Protein AF-A0A433PES4-F1 (afdb_monomer_lite)

Foldseek 3Di:
DLQVLLVVLLVVLVVVVVLLVVDDPVLNVLSVCSVVSPVPNPVSLCSVLSVQVSVCVVVVHHRADDDPPPVVVLVVCVVVVNNVVVCVRNVSSVVSRVD

Sequence (99 aa):
MLTYIRAAISKVYKEHRYLREHLQQDEVTEFDRIISKDPTFPALACALQDLSEYLARYHQQKCVVLIDEYDAPIGTAYHEGYYDKAMKFLRPMFSLLLK

Radius of gyration: 14.27 Å; chains: 1; bounding box: 32×23×42 Å

Secondary structure (DSSP, 8-state):
-HHHHHHHHHHHHHHTGGGGGGS-HHHHHHHHHHHHT-TT-TTTTTHHHHHHHHHHHHHTS-------S-HHHHHHHHHTT-HHHHHHHHHHHHHHHT-

InterPro domains:
  IPR018631 AAA-ATPase-like domain [PF09820] (30-98)

Organism: NCBI:txid994334

Structure (mmCIF, N/CA/C/O backbone):
data_AF-A0A433PES4-F1
#
_entry.id   AF-A0A433PES4-F1
#
loop_
_atom_site.group_PDB
_atom_site.id
_atom_site.type_symbol
_atom_site.label_atom_id
_atom_site.label_alt_id
_atom_site.label_comp_id
_atom_site.label_asym_id
_atom_site.label_entity_id
_atom_site.label_seq_id
_atom_site.pdbx_PDB_ins_code
_atom_site.Cartn_x
_atom_site.Cartn_y
_atom_site.Cartn_z
_atom_site.occupancy
_atom_site.B_iso_or_equiv
_atom_site.auth_seq_id
_atom_site.auth_comp_id
_atom_site.auth_asym_id
_atom_site.auth_atom_id
_atom_site.pdbx_PDB_model_num
ATOM 1 N N . MET A 1 1 ? 11.099 4.443 -9.983 1.00 66.44 1 MET A N 1
ATOM 2 C CA . MET A 1 1 ? 9.949 3.517 -9.861 1.00 66.44 1 MET A CA 1
ATOM 3 C C . MET A 1 1 ? 9.354 3.511 -8.448 1.00 66.44 1 MET A C 1
ATOM 5 O O . MET A 1 1 ? 8.302 4.109 -8.280 1.00 66.44 1 MET A O 1
ATOM 9 N N . LEU A 1 2 ? 10.010 2.946 -7.420 1.00 79.75 2 LEU A N 1
ATOM 10 C CA . LEU A 1 2 ? 9.411 2.826 -6.071 1.00 79.75 2 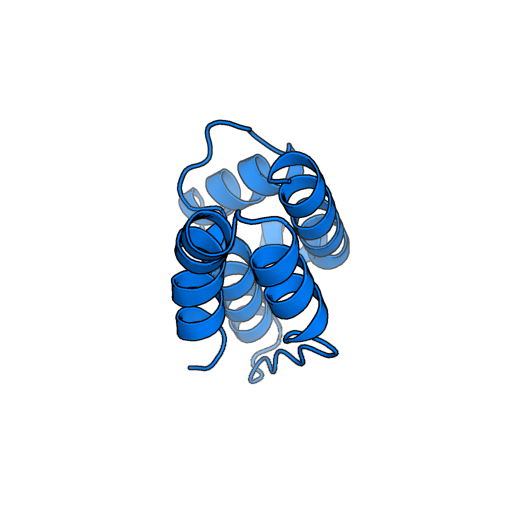LEU A CA 1
ATOM 11 C C . LEU A 1 2 ? 9.034 4.165 -5.408 1.00 79.75 2 LEU A C 1
ATOM 13 O O . LEU A 1 2 ? 8.048 4.220 -4.685 1.00 79.75 2 LEU A O 1
ATOM 17 N N . THR A 1 3 ? 9.755 5.255 -5.684 1.00 87.44 3 THR A N 1
ATOM 18 C CA . THR A 1 3 ? 9.436 6.590 -5.144 1.00 87.44 3 THR A CA 1
ATOM 19 C C . THR A 1 3 ? 8.049 7.086 -5.564 1.00 87.44 3 THR A C 1
ATOM 21 O O . THR A 1 3 ? 7.310 7.600 -4.728 1.00 87.44 3 THR A O 1
ATOM 24 N N . TYR A 1 4 ? 7.671 6.901 -6.835 1.00 89.19 4 TYR A N 1
ATOM 25 C CA . TYR A 1 4 ? 6.355 7.308 -7.342 1.00 89.19 4 TYR A CA 1
ATOM 26 C C . TYR A 1 4 ? 5.241 6.427 -6.773 1.00 89.19 4 TYR A C 1
ATOM 28 O O . TYR A 1 4 ? 4.210 6.949 -6.364 1.00 89.19 4 TYR A O 1
ATOM 36 N N . ILE A 1 5 ? 5.488 5.119 -6.645 1.00 89.62 5 ILE A N 1
ATOM 37 C CA . ILE A 1 5 ? 4.551 4.180 -6.009 1.00 89.62 5 ILE A CA 1
ATOM 38 C C . ILE A 1 5 ? 4.321 4.564 -4.541 1.00 89.62 5 ILE A C 1
ATOM 40 O O . ILE A 1 5 ? 3.178 4.692 -4.111 1.00 89.62 5 ILE A O 1
ATOM 44 N N . ARG A 1 6 ? 5.389 4.845 -3.780 1.00 94.25 6 ARG A N 1
ATOM 45 C CA . ARG A 1 6 ? 5.279 5.335 -2.394 1.00 94.25 6 ARG A CA 1
ATOM 46 C C . ARG A 1 6 ? 4.474 6.629 -2.314 1.00 94.25 6 ARG A C 1
ATOM 48 O O . ARG A 1 6 ? 3.651 6.776 -1.419 1.00 94.25 6 ARG A O 1
ATOM 55 N N . ALA A 1 7 ? 4.704 7.567 -3.233 1.00 95.94 7 ALA A N 1
ATOM 56 C CA . ALA A 1 7 ? 3.961 8.822 -3.267 1.00 95.94 7 ALA A CA 1
ATOM 57 C C . ALA A 1 7 ? 2.468 8.607 -3.561 1.00 95.94 7 ALA A C 1
ATOM 59 O O . ALA A 1 7 ? 1.639 9.216 -2.887 1.00 95.94 7 ALA A O 1
ATOM 60 N N . ALA A 1 8 ? 2.134 7.724 -4.506 1.00 94.38 8 ALA A N 1
ATOM 61 C CA . ALA A 1 8 ? 0.757 7.374 -4.838 1.00 94.38 8 ALA A CA 1
ATOM 62 C C . ALA A 1 8 ? 0.042 6.705 -3.653 1.00 94.38 8 ALA A C 1
ATOM 64 O O . ALA A 1 8 ? -1.001 7.189 -3.223 1.00 94.38 8 ALA A O 1
ATOM 65 N N . ILE A 1 9 ? 0.644 5.676 -3.048 1.00 95.31 9 ILE A N 1
ATOM 66 C CA . ILE A 1 9 ? 0.075 4.982 -1.880 1.00 95.31 9 ILE A CA 1
ATOM 67 C C . ILE A 1 9 ? -0.086 5.948 -0.696 1.00 95.31 9 ILE A C 1
ATOM 69 O O . ILE A 1 9 ? -1.144 6.000 -0.077 1.00 95.31 9 ILE A O 1
ATOM 73 N N . SER A 1 10 ? 0.926 6.779 -0.417 1.00 97.88 10 SER A N 1
ATOM 74 C CA . SER A 1 10 ? 0.861 7.808 0.634 1.00 97.88 10 SER A CA 1
ATOM 75 C C . SER A 1 10 ? -0.295 8.785 0.422 1.00 97.88 10 SER A C 1
ATOM 77 O O . SER A 1 10 ? -0.915 9.216 1.393 1.00 97.88 10 SER A O 1
ATOM 79 N N . LYS A 1 11 ? -0.598 9.147 -0.831 1.00 98.12 11 LYS A N 1
ATOM 80 C CA . LYS A 1 11 ? -1.728 10.021 -1.155 1.00 98.12 11 LYS A CA 1
ATOM 81 C C . LYS A 1 11 ? -3.058 9.355 -0.788 1.00 98.12 11 LYS A C 1
ATOM 83 O O . LYS A 1 11 ? -3.819 9.961 -0.044 1.00 98.12 11 LYS A O 1
ATOM 88 N N . VAL A 1 12 ? -3.276 8.109 -1.209 1.00 96.56 12 VAL A N 1
ATOM 89 C CA . VAL A 1 12 ? -4.500 7.349 -0.889 1.00 96.56 12 VAL A CA 1
ATOM 90 C C . VAL A 1 12 ? -4.658 7.173 0.630 1.00 96.56 12 VAL A C 1
ATOM 92 O O . VAL A 1 12 ? -5.714 7.443 1.189 1.00 96.56 12 VAL A O 1
ATOM 95 N N . TYR A 1 13 ? -3.583 6.836 1.347 1.00 97.81 13 TYR A N 1
ATOM 96 C CA . TYR A 1 13 ? -3.604 6.759 2.816 1.00 97.81 13 TYR A CA 1
ATOM 97 C C . TYR A 1 13 ? -3.997 8.085 3.481 1.00 97.81 13 TYR A C 1
ATOM 99 O O . TYR A 1 13 ? -4.738 8.104 4.463 1.00 97.81 13 TYR A O 1
ATOM 107 N N . LYS A 1 14 ? -3.509 9.215 2.955 1.00 98.31 14 LYS A N 1
ATOM 108 C CA . LYS A 1 14 ? -3.857 10.547 3.471 1.00 98.31 14 LYS A CA 1
ATOM 109 C C . LYS A 1 14 ? -5.320 10.903 3.225 1.00 98.31 14 LYS A C 1
ATOM 111 O O . LYS A 1 14 ? -5.904 11.553 4.088 1.00 98.31 14 LYS A O 1
ATOM 116 N N . GLU A 1 15 ? -5.900 10.476 2.106 1.00 98.12 15 GLU A N 1
ATOM 117 C CA . GLU A 1 15 ? -7.336 10.632 1.824 1.00 98.12 15 GLU A CA 1
ATOM 118 C C . GLU A 1 15 ? -8.192 9.893 2.869 1.00 98.12 15 GLU A C 1
ATOM 120 O O . GLU A 1 15 ? -9.260 10.368 3.249 1.00 98.12 15 GLU A O 1
ATOM 125 N N . HIS A 1 16 ? -7.667 8.803 3.434 1.00 97.56 16 HIS A N 1
ATOM 126 C CA . HIS A 1 16 ? -8.306 8.010 4.486 1.00 97.56 16 HIS A CA 1
ATOM 127 C C . HIS A 1 16 ? -7.714 8.224 5.888 1.00 97.56 16 HIS A C 1
ATOM 129 O O . HIS A 1 16 ? -7.798 7.349 6.749 1.00 97.56 16 HIS A O 1
ATOM 135 N N . ARG A 1 17 ? -7.136 9.402 6.165 1.00 97.44 17 ARG A N 1
ATOM 136 C CA . ARG A 1 17 ? -6.484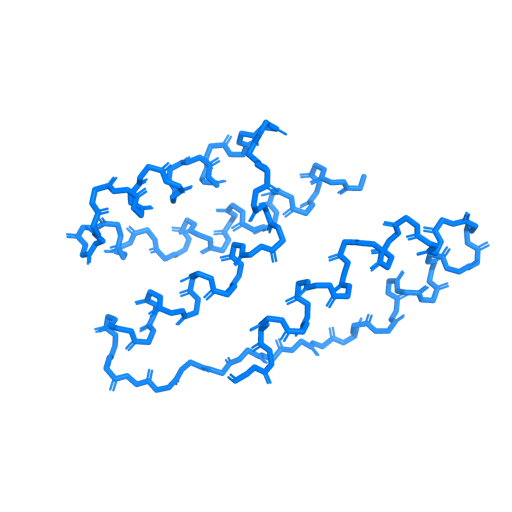 9.704 7.456 1.00 97.44 17 ARG A CA 1
ATOM 137 C C . ARG A 1 17 ? -7.400 9.512 8.675 1.00 97.44 17 ARG A C 1
ATOM 139 O O . ARG A 1 17 ? -6.892 9.215 9.752 1.00 97.44 17 ARG A O 1
ATOM 146 N N . TYR A 1 18 ? -8.717 9.641 8.506 1.00 97.88 18 TYR A N 1
ATOM 147 C CA . TYR A 1 18 ? -9.713 9.416 9.563 1.00 97.88 18 TYR A CA 1
ATOM 148 C C . TYR A 1 18 ? -9.671 7.995 10.154 1.00 97.88 18 TYR A C 1
ATOM 150 O O . TYR A 1 18 ? -10.044 7.795 11.308 1.00 97.88 18 TYR A O 1
ATOM 158 N N . LEU A 1 19 ? -9.175 7.007 9.398 1.00 97.94 19 LEU A N 1
ATOM 159 C CA . LEU A 1 19 ? -9.032 5.634 9.884 1.00 97.94 19 LEU A CA 1
ATOM 160 C C . LEU A 1 19 ? -8.058 5.544 11.057 1.00 97.94 19 LEU A C 1
ATOM 162 O O . LEU A 1 19 ? -8.273 4.732 11.946 1.00 97.94 19 LEU A O 1
ATOM 166 N N . ARG A 1 20 ? -7.028 6.402 11.094 1.00 97.31 20 ARG A N 1
ATOM 167 C CA . ARG A 1 20 ? -5.922 6.343 12.062 1.00 97.31 20 ARG A CA 1
ATOM 168 C C . ARG A 1 20 ? -6.385 6.329 13.522 1.00 97.31 20 ARG A C 1
ATOM 170 O O . ARG A 1 20 ? -5.738 5.702 14.348 1.00 97.31 20 ARG A O 1
ATOM 177 N N . GLU A 1 21 ? -7.482 7.009 13.844 1.00 96.81 21 GLU A N 1
ATOM 178 C CA . GLU A 1 21 ? -8.037 7.069 15.209 1.00 96.81 21 GLU A CA 1
ATOM 179 C C . GLU A 1 21 ? -8.718 5.760 15.651 1.00 96.81 21 GLU A C 1
ATOM 181 O O . GLU A 1 21 ? -9.007 5.583 16.829 1.00 96.81 21 GLU A O 1
ATOM 186 N N . HIS A 1 22 ? -8.947 4.839 14.713 1.00 97.12 22 HIS A N 1
ATOM 187 C CA . HIS A 1 22 ? -9.666 3.577 14.901 1.00 97.12 22 HIS A CA 1
ATOM 188 C C . HIS A 1 22 ? -8.759 2.351 14.701 1.00 97.12 22 HIS A C 1
ATOM 190 O O . HIS A 1 22 ? -9.247 1.222 14.652 1.00 97.12 22 HIS A O 1
ATOM 196 N N . LEU A 1 23 ? -7.451 2.572 14.545 1.00 97.69 23 LEU A N 1
ATOM 197 C CA . LEU A 1 23 ? -6.443 1.532 14.354 1.00 97.69 23 LEU A CA 1
ATOM 198 C C . LEU A 1 23 ? -5.815 1.104 15.685 1.00 97.69 23 LEU A C 1
ATOM 200 O O . LEU A 1 23 ? -5.772 1.869 16.651 1.00 97.69 23 LEU A O 1
ATOM 204 N N . GLN A 1 24 ? -5.279 -0.113 15.714 1.00 97.19 24 GLN A N 1
ATOM 205 C CA . GLN A 1 24 ? -4.427 -0.590 16.802 1.00 97.19 24 GLN A CA 1
ATOM 206 C C . GLN A 1 24 ? -3.062 0.118 16.783 1.00 97.19 24 GLN A C 1
ATOM 208 O O . GLN A 1 24 ? -2.665 0.731 15.794 1.00 97.19 24 GLN A O 1
ATOM 213 N N . GLN A 1 25 ? -2.325 0.075 17.893 1.00 96.00 25 GLN A N 1
ATOM 214 C CA . GLN A 1 25 ? -1.100 0.868 18.062 1.00 96.00 25 GLN A CA 1
ATOM 215 C C . GLN A 1 25 ? 0.011 0.516 17.051 1.00 96.00 25 GLN A C 1
ATOM 217 O O . GLN A 1 25 ? 0.761 1.388 16.598 1.00 96.00 25 GLN A O 1
ATOM 222 N N . ASP A 1 26 ? 0.132 -0.759 16.709 1.00 95.19 26 ASP A N 1
ATOM 223 C CA . ASP A 1 26 ? 1.021 -1.281 15.674 1.00 95.19 26 ASP A CA 1
ATOM 224 C C . ASP A 1 26 ? 0.576 -0.827 14.277 1.00 95.19 26 ASP A C 1
ATOM 226 O O . ASP A 1 26 ? 1.375 -0.250 13.539 1.00 95.19 26 ASP A O 1
ATOM 230 N N . GLU A 1 27 ? -0.714 -0.949 13.967 1.00 97.12 27 GLU A N 1
ATOM 231 C CA . GLU A 1 27 ? -1.307 -0.491 12.704 1.00 97.12 27 GLU A CA 1
ATOM 232 C C . GLU A 1 27 ? -1.122 1.024 12.499 1.00 97.12 27 GLU A C 1
ATOM 234 O O . GLU A 1 27 ? -0.761 1.466 11.408 1.00 97.12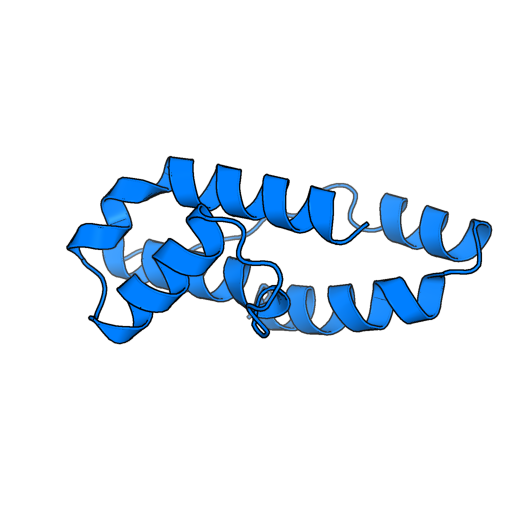 27 GLU A O 1
ATOM 239 N N . VAL A 1 28 ? -1.281 1.839 13.553 1.00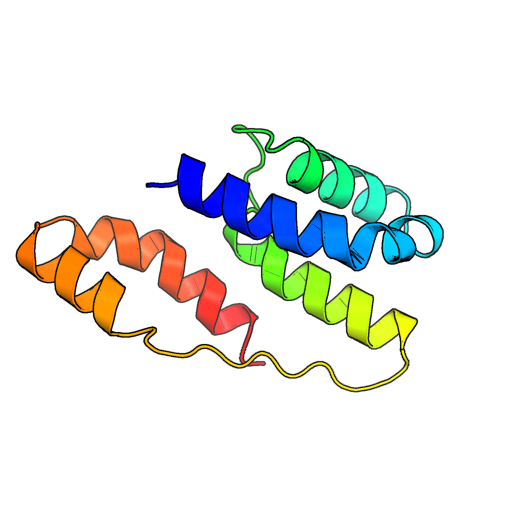 97.88 28 VAL A N 1
ATOM 240 C CA . VAL A 1 28 ? -0.993 3.288 13.523 1.00 97.88 28 VAL A CA 1
ATOM 241 C C . VAL A 1 28 ? 0.461 3.550 13.132 1.00 97.88 28 VAL A C 1
ATOM 243 O O . VAL A 1 28 ? 0.740 4.454 12.341 1.00 97.88 28 VAL A O 1
ATOM 246 N N . THR A 1 29 ? 1.391 2.760 13.671 1.00 96.38 29 THR A N 1
ATOM 247 C CA . THR A 1 29 ? 2.823 2.908 13.389 1.00 96.38 29 THR A CA 1
ATOM 248 C C . THR A 1 29 ? 3.108 2.654 11.910 1.00 96.38 29 THR A C 1
ATOM 250 O O . THR A 1 29 ? 3.811 3.436 11.267 1.00 96.38 29 THR A O 1
ATOM 253 N N . GLU A 1 30 ? 2.538 1.597 11.336 1.00 96.56 30 GLU A N 1
ATOM 254 C CA . GLU A 1 30 ? 2.688 1.288 9.911 1.00 96.56 30 GLU A CA 1
ATOM 255 C C . GLU A 1 30 ? 2.009 2.332 9.018 1.00 96.56 30 GLU A C 1
ATOM 257 O O . GLU A 1 30 ? 2.612 2.826 8.058 1.00 96.56 30 GLU A O 1
ATOM 262 N N . PHE A 1 31 ? 0.797 2.751 9.387 1.00 97.81 31 PHE A N 1
ATOM 263 C CA . PHE A 1 31 ? 0.032 3.783 8.693 1.00 97.81 31 PHE A CA 1
ATOM 264 C C . PHE A 1 31 ? 0.820 5.099 8.589 1.00 97.81 31 PHE A C 1
ATOM 266 O O . PHE A 1 31 ? 0.922 5.699 7.513 1.00 97.81 31 PHE A O 1
ATOM 273 N N . ASP A 1 32 ? 1.465 5.524 9.678 1.00 97.31 32 ASP A N 1
ATOM 274 C CA . ASP A 1 32 ? 2.288 6.735 9.710 1.00 97.31 32 ASP A CA 1
ATOM 275 C C . ASP A 1 32 ? 3.579 6.602 8.883 1.00 97.31 32 ASP A C 1
ATOM 277 O O . ASP A 1 32 ? 4.008 7.562 8.223 1.00 97.31 32 ASP A O 1
ATOM 281 N N . ARG A 1 33 ? 4.189 5.410 8.837 1.00 97.56 33 ARG A N 1
ATOM 282 C CA . ARG A 1 33 ? 5.350 5.133 7.968 1.00 97.56 33 ARG A CA 1
ATOM 283 C C . ARG A 1 33 ? 4.983 5.225 6.487 1.00 97.56 33 ARG A C 1
ATOM 285 O O . ARG A 1 33 ? 5.749 5.776 5.690 1.00 97.56 33 ARG A O 1
ATOM 292 N N . ILE A 1 34 ? 3.790 4.772 6.112 1.00 97.50 34 ILE A N 1
ATOM 293 C CA . ILE A 1 34 ? 3.273 4.901 4.744 1.00 97.50 34 ILE A CA 1
ATOM 294 C C . ILE A 1 34 ? 2.976 6.371 4.412 1.00 97.50 34 ILE A C 1
ATOM 296 O O . ILE A 1 34 ? 3.421 6.879 3.376 1.00 97.50 34 ILE A O 1
ATOM 300 N N . ILE A 1 35 ? 2.308 7.105 5.310 1.00 97.50 35 ILE A N 1
ATOM 301 C CA . ILE A 1 35 ? 2.020 8.539 5.133 1.00 97.50 35 ILE A CA 1
ATOM 302 C C . ILE A 1 35 ? 3.298 9.370 4.974 1.00 97.50 35 ILE A C 1
ATOM 304 O O . ILE A 1 35 ? 3.340 10.267 4.121 1.00 97.50 35 ILE A O 1
ATOM 308 N N . SER A 1 36 ? 4.334 9.080 5.761 1.00 97.00 36 SER A N 1
ATOM 309 C CA . SER A 1 36 ? 5.633 9.766 5.706 1.00 97.00 36 SER A CA 1
ATOM 310 C C . SER A 1 36 ? 6.504 9.340 4.519 1.00 97.00 36 SER A C 1
ATOM 312 O O . SER A 1 36 ? 7.497 10.006 4.227 1.00 97.00 36 SER A O 1
ATOM 314 N N . LYS A 1 37 ? 6.088 8.310 3.766 1.00 96.56 37 LYS A N 1
ATOM 315 C CA . LYS A 1 37 ? 6.826 7.723 2.636 1.00 96.56 37 LYS A CA 1
ATOM 316 C C . LYS A 1 37 ? 8.188 7.169 3.063 1.00 96.56 37 LYS A C 1
ATOM 318 O O . LYS A 1 37 ? 9.149 7.282 2.300 1.00 96.56 37 LYS A O 1
ATOM 323 N N . ASP A 1 38 ? 8.260 6.562 4.248 1.00 95.56 38 ASP A N 1
ATOM 324 C CA . ASP A 1 38 ? 9.486 5.963 4.779 1.00 95.56 38 ASP A CA 1
ATOM 325 C C . ASP A 1 38 ? 10.100 4.990 3.747 1.00 95.56 38 ASP A C 1
ATOM 327 O O . ASP A 1 38 ? 9.479 3.975 3.401 1.00 95.56 38 ASP A O 1
ATOM 331 N N . PRO A 1 39 ? 11.309 5.272 3.219 1.00 92.50 39 PRO A N 1
ATOM 332 C CA . PRO A 1 39 ? 11.937 4.440 2.199 1.00 92.50 39 PRO A CA 1
ATOM 333 C C . PRO A 1 39 ? 12.337 3.057 2.725 1.00 92.50 39 PRO A C 1
ATOM 335 O O . PRO A 1 39 ? 12.480 2.136 1.919 1.00 92.50 39 PRO A O 1
ATOM 338 N N . THR A 1 40 ? 12.475 2.907 4.044 1.00 91.94 40 THR A N 1
ATOM 339 C CA . THR A 1 40 ? 12.874 1.671 4.725 1.00 91.94 40 THR A CA 1
ATOM 340 C C . THR A 1 40 ? 11.695 0.768 5.074 1.00 91.94 40 THR A C 1
ATOM 342 O O . THR A 1 40 ? 11.915 -0.362 5.501 1.00 91.94 40 THR A O 1
ATOM 345 N N . PHE A 1 41 ? 10.449 1.225 4.881 1.00 91.19 41 PHE A N 1
ATOM 346 C CA . PHE A 1 41 ? 9.272 0.410 5.175 1.00 91.19 41 PHE A CA 1
ATOM 347 C C . PHE A 1 41 ? 9.212 -0.799 4.224 1.00 91.19 41 PHE A C 1
ATOM 349 O O . PHE A 1 41 ? 9.069 -0.589 3.006 1.00 91.19 41 PHE A O 1
ATOM 356 N N . PRO A 1 42 ? 9.345 -2.037 4.749 1.00 85.25 42 PRO A N 1
ATOM 357 C CA . PRO A 1 42 ? 9.520 -3.234 3.929 1.00 85.25 42 PRO A CA 1
ATOM 358 C C . PRO A 1 42 ? 8.198 -3.748 3.347 1.00 85.25 42 PRO A C 1
ATOM 360 O O . PRO A 1 42 ? 8.196 -4.325 2.263 1.00 85.25 42 PRO A O 1
ATOM 363 N N . ALA A 1 43 ? 7.071 -3.487 4.016 1.00 87.75 43 ALA A N 1
ATOM 364 C CA . ALA A 1 43 ? 5.755 -4.024 3.671 1.00 87.75 43 ALA A CA 1
ATOM 365 C C . ALA A 1 43 ? 4.941 -3.108 2.736 1.00 87.75 43 ALA A C 1
ATOM 367 O O . ALA A 1 43 ? 3.717 -3.147 2.716 1.00 87.75 43 ALA A O 1
ATOM 368 N N . LEU A 1 44 ? 5.601 -2.291 1.900 1.00 91.12 44 LEU A N 1
ATOM 369 C CA . LEU A 1 44 ? 4.893 -1.412 0.955 1.00 91.12 44 LEU A CA 1
ATOM 370 C C . LEU A 1 44 ? 3.968 -2.193 0.001 1.00 91.12 44 LEU A C 1
ATOM 372 O O . LEU A 1 44 ? 2.948 -1.663 -0.423 1.00 91.12 44 LEU A O 1
ATOM 376 N N . ALA A 1 45 ? 4.326 -3.436 -0.335 1.00 89.56 45 ALA A N 1
ATOM 377 C CA . ALA A 1 45 ? 3.505 -4.299 -1.182 1.00 89.56 45 ALA A CA 1
ATOM 378 C C . ALA A 1 45 ? 2.184 -4.732 -0.513 1.00 89.56 45 ALA A C 1
ATOM 380 O O . ALA A 1 45 ? 1.244 -5.054 -1.231 1.00 89.56 45 ALA A O 1
ATOM 381 N N . CYS A 1 46 ? 2.099 -4.713 0.822 1.00 92.56 46 CYS A N 1
ATOM 382 C CA . CYS A 1 46 ? 0.880 -5.030 1.576 1.00 92.56 46 CYS A CA 1
ATOM 383 C C . CYS A 1 46 ? 0.012 -3.793 1.829 1.00 92.56 46 CYS A C 1
ATOM 385 O O . CYS A 1 46 ? -1.184 -3.924 2.032 1.00 92.56 46 CYS A O 1
ATOM 387 N N . ALA A 1 47 ? 0.569 -2.584 1.706 1.00 94.12 47 ALA A N 1
ATOM 388 C CA . ALA A 1 47 ? -0.096 -1.344 2.104 1.00 94.12 47 ALA A CA 1
ATOM 389 C C . ALA A 1 47 ? -1.533 -1.182 1.570 1.00 94.12 47 ALA A C 1
ATOM 391 O O . ALA A 1 47 ? -2.409 -0.694 2.276 1.00 94.12 47 ALA A O 1
ATOM 392 N N . LEU A 1 48 ? -1.812 -1.549 0.319 1.00 93.62 48 LEU A N 1
ATOM 393 C CA . LEU A 1 48 ? -3.176 -1.429 -0.206 1.00 93.62 48 LEU A CA 1
ATOM 394 C C . LEU A 1 48 ? -4.125 -2.492 0.380 1.00 93.62 48 LEU A C 1
ATOM 396 O O . LEU A 1 48 ? -5.304 -2.198 0.564 1.00 93.62 48 LEU A O 1
ATOM 400 N N . GLN A 1 49 ? -3.620 -3.692 0.686 1.00 94.69 49 GLN A N 1
ATOM 401 C CA . GLN A 1 49 ? -4.378 -4.735 1.376 1.00 94.69 49 GLN A CA 1
ATOM 402 C C . GLN A 1 49 ? -4.734 -4.250 2.782 1.00 94.69 49 GLN A C 1
ATOM 404 O O . GLN A 1 49 ? -5.915 -4.204 3.117 1.00 94.69 49 GLN A O 1
ATOM 409 N N . ASP A 1 50 ? -3.745 -3.788 3.546 1.00 95.44 50 ASP A N 1
ATOM 410 C CA . ASP A 1 50 ? -3.948 -3.309 4.916 1.00 95.44 50 ASP A CA 1
ATOM 411 C C . ASP A 1 50 ? -4.987 -2.178 4.940 1.00 95.44 50 ASP A C 1
ATOM 413 O O . ASP A 1 50 ? -5.944 -2.200 5.710 1.00 95.44 50 ASP A O 1
ATOM 417 N N . LEU A 1 51 ? -4.882 -1.226 4.003 1.00 96.12 51 LEU A N 1
ATOM 418 C CA . LEU A 1 51 ? -5.863 -0.151 3.874 1.00 96.12 51 LEU A CA 1
ATOM 419 C C . LEU A 1 51 ? -7.271 -0.676 3.566 1.00 96.12 51 LEU A C 1
ATOM 421 O O . LEU A 1 51 ? -8.247 -0.159 4.110 1.00 96.12 51 LEU A O 1
ATOM 425 N N . SER A 1 52 ? -7.392 -1.686 2.702 1.00 95.19 52 SER A N 1
ATOM 426 C CA . SER A 1 52 ? -8.685 -2.297 2.384 1.00 95.19 52 SER A CA 1
ATOM 427 C C . SER A 1 52 ? -9.313 -2.979 3.605 1.00 95.19 52 SER A C 1
ATOM 429 O O . SER A 1 52 ? -10.519 -2.845 3.820 1.00 95.19 52 SER A O 1
ATOM 431 N N . GLU A 1 53 ? -8.500 -3.615 4.453 1.00 94.88 53 GLU A N 1
ATOM 432 C CA . GLU A 1 53 ? -8.933 -4.225 5.711 1.00 94.88 53 GLU A CA 1
ATOM 433 C C . GLU A 1 53 ? -9.362 -3.153 6.720 1.00 94.88 53 GLU A C 1
ATOM 435 O O . GLU A 1 53 ? -10.423 -3.265 7.339 1.00 94.88 53 GLU A O 1
ATOM 440 N N . TYR A 1 54 ? -8.604 -2.059 6.832 1.00 96.56 54 TYR A N 1
ATOM 441 C CA . TYR A 1 54 ? -8.958 -0.920 7.682 1.00 96.56 54 TYR A CA 1
ATOM 442 C C . TYR A 1 54 ? -10.285 -0.285 7.261 1.00 96.56 54 TYR A C 1
ATOM 444 O O . TYR A 1 54 ? -11.143 -0.035 8.109 1.00 96.56 54 TYR A O 1
ATOM 452 N N . LEU A 1 55 ? -10.486 -0.077 5.958 1.00 96.50 55 LEU A N 1
ATOM 453 C CA . LEU A 1 55 ? -11.741 0.431 5.405 1.00 96.50 55 LEU A CA 1
ATOM 454 C C . LEU A 1 55 ? -12.904 -0.520 5.681 1.00 96.50 55 LEU A C 1
ATOM 456 O O . LEU A 1 55 ? -13.965 -0.068 6.110 1.00 96.50 55 LEU A O 1
ATOM 460 N N . ALA A 1 56 ? -12.703 -1.823 5.481 1.00 95.75 56 ALA A N 1
ATOM 461 C CA . ALA A 1 56 ? -13.744 -2.814 5.711 1.00 95.75 56 ALA A CA 1
ATOM 462 C C . ALA A 1 56 ? -14.165 -2.874 7.187 1.00 95.75 56 ALA A C 1
ATOM 464 O O . ALA A 1 56 ? -15.361 -2.885 7.489 1.00 95.75 56 ALA A O 1
ATOM 465 N N . ARG A 1 57 ? -13.195 -2.845 8.115 1.00 96.19 57 ARG A N 1
ATOM 466 C CA . ARG A 1 57 ? -13.462 -2.802 9.562 1.00 96.19 57 ARG A CA 1
ATOM 467 C C . ARG A 1 57 ? -14.138 -1.500 9.984 1.00 96.19 57 ARG A C 1
ATOM 469 O O . ARG A 1 57 ? -15.054 -1.536 10.796 1.00 96.19 57 ARG A O 1
ATOM 476 N N . TYR A 1 58 ? -13.722 -0.358 9.444 1.00 97.38 58 TYR A N 1
ATOM 477 C CA . TYR A 1 58 ? -14.303 0.931 9.818 1.00 97.38 58 TYR A CA 1
ATOM 478 C C . TYR A 1 58 ? -15.742 1.093 9.311 1.00 97.38 58 TYR A C 1
ATOM 480 O O . TYR A 1 58 ? -16.628 1.467 10.074 1.00 97.38 58 TYR A O 1
ATOM 488 N N . HIS A 1 59 ? -15.993 0.768 8.040 1.00 96.12 59 HIS A N 1
ATOM 489 C CA . HIS A 1 59 ? -17.310 0.938 7.412 1.00 96.12 59 HIS A CA 1
ATOM 490 C C . HIS A 1 59 ? -18.256 -0.247 7.631 1.00 96.12 59 HIS A C 1
ATOM 492 O O . HIS A 1 59 ? -19.423 -0.163 7.258 1.00 96.12 59 HIS A O 1
ATOM 498 N N . GLN A 1 60 ? -17.775 -1.349 8.222 1.00 96.25 60 GLN A N 1
ATOM 499 C CA . GLN A 1 60 ? -18.534 -2.594 8.418 1.00 96.25 60 GLN A CA 1
ATOM 500 C C . GLN A 1 60 ? -19.113 -3.145 7.100 1.00 96.25 60 GLN A C 1
ATOM 502 O O . GLN A 1 60 ? -20.208 -3.709 7.049 1.00 96.25 60 GLN A O 1
ATOM 507 N N . GLN A 1 61 ? -18.368 -2.964 6.008 1.00 94.12 61 GLN A N 1
ATOM 508 C CA . GLN A 1 61 ? -18.753 -3.352 4.653 1.00 94.12 61 GLN A CA 1
ATOM 509 C C . GLN A 1 61 ? -17.567 -3.973 3.919 1.00 94.12 61 GLN A C 1
ATOM 511 O O . GLN A 1 61 ? -16.413 -3.680 4.216 1.00 94.12 61 GLN A O 1
ATOM 516 N N . LYS A 1 62 ? -17.841 -4.836 2.935 1.00 88.94 62 LYS A N 1
ATOM 517 C CA . LYS A 1 62 ? -16.778 -5.397 2.093 1.00 88.94 62 LYS A CA 1
ATOM 518 C C . LYS A 1 62 ? -16.122 -4.282 1.276 1.00 88.94 62 LYS A C 1
ATOM 520 O O . LYS A 1 62 ? -16.823 -3.517 0.618 1.00 88.94 62 LYS A O 1
ATOM 525 N N . CYS A 1 63 ? -14.794 -4.225 1.292 1.00 89.75 63 CYS A N 1
ATOM 526 C CA . CYS A 1 63 ? -14.024 -3.343 0.424 1.00 89.75 63 CYS A CA 1
ATOM 527 C C . CYS A 1 63 ? -13.790 -4.038 -0.925 1.00 89.75 63 CYS A C 1
ATOM 529 O O . CYS A 1 63 ? -13.423 -5.210 -0.958 1.00 89.75 63 CYS A O 1
ATOM 531 N N . VAL A 1 64 ? -14.018 -3.329 -2.031 1.00 88.94 64 VAL A N 1
ATOM 532 C CA . VAL A 1 64 ? -13.727 -3.814 -3.387 1.00 88.94 64 VAL A CA 1
ATOM 533 C C . VAL A 1 64 ? -12.685 -2.894 -4.000 1.00 88.94 64 VAL A C 1
ATOM 535 O O . VAL A 1 64 ? -12.882 -1.681 -4.053 1.00 88.94 64 VAL A O 1
ATOM 538 N N . VAL A 1 65 ? -11.587 -3.474 -4.479 1.00 87.81 65 VAL A N 1
ATOM 539 C CA . VAL A 1 65 ? -10.514 -2.742 -5.155 1.00 87.81 65 VAL A CA 1
ATOM 540 C C . VAL A 1 65 ? -10.637 -2.971 -6.655 1.00 87.81 65 VAL A C 1
ATOM 542 O O . VAL A 1 65 ? -10.537 -4.099 -7.131 1.00 87.81 65 VAL A O 1
ATOM 545 N N . LEU A 1 66 ? -10.860 -1.890 -7.399 1.00 88.69 66 LEU A N 1
ATOM 546 C CA . LEU A 1 66 ? -10.885 -1.901 -8.858 1.00 88.69 66 LEU A CA 1
ATOM 547 C C . LEU A 1 66 ? -9.557 -1.352 -9.371 1.00 88.69 66 LEU A C 1
ATOM 549 O O . LEU A 1 66 ? -9.132 -0.270 -8.968 1.00 88.69 66 LEU A O 1
ATOM 553 N N . ILE A 1 67 ? -8.902 -2.113 -10.242 1.00 86.75 67 ILE A N 1
ATOM 554 C CA . ILE A 1 67 ? -7.632 -1.730 -10.852 1.00 86.75 67 ILE A CA 1
ATOM 555 C C . ILE A 1 67 ? -7.855 -1.693 -12.353 1.00 86.75 67 ILE A C 1
ATOM 557 O O . ILE A 1 67 ? -8.045 -2.737 -12.976 1.00 86.75 67 ILE A O 1
ATOM 561 N N . ASP A 1 68 ? -7.849 -0.488 -12.904 1.00 88.12 68 ASP A N 1
ATOM 562 C CA . ASP A 1 68 ? -7.912 -0.283 -14.344 1.00 88.12 68 ASP A CA 1
ATOM 563 C C . ASP A 1 68 ? -6.499 -0.244 -14.942 1.00 88.12 68 ASP A C 1
ATOM 565 O O . ASP A 1 68 ? -5.538 0.106 -14.250 1.00 88.12 68 ASP A O 1
ATOM 569 N N . GLU A 1 69 ? -6.379 -0.645 -16.208 1.00 90.38 69 GLU A N 1
ATOM 570 C CA . GLU A 1 69 ? -5.135 -0.619 -16.998 1.00 90.38 69 GLU A CA 1
ATOM 571 C C . GLU A 1 69 ? -3.909 -1.249 -16.298 1.00 90.38 69 GLU A C 1
ATOM 573 O O . GLU A 1 69 ? -2.777 -0.774 -16.417 1.00 90.38 69 GLU A O 1
ATOM 578 N N . TYR A 1 70 ? -4.102 -2.337 -15.539 1.00 87.44 70 TYR A N 1
ATOM 579 C CA . TYR A 1 70 ? -3.004 -2.990 -14.808 1.00 87.44 70 TYR A CA 1
ATOM 580 C C . TYR A 1 70 ? -1.952 -3.628 -15.733 1.00 87.44 70 TYR A C 1
ATOM 582 O O . TYR A 1 70 ? -0.817 -3.873 -15.317 1.00 87.44 70 TYR A O 1
ATOM 590 N N . ASP A 1 71 ? -2.324 -3.920 -16.975 1.00 89.56 71 ASP A N 1
ATOM 591 C CA . ASP A 1 71 ? -1.504 -4.547 -18.004 1.00 89.56 71 ASP A CA 1
ATOM 592 C C . ASP A 1 71 ? -0.571 -3.550 -18.709 1.00 89.56 71 ASP A C 1
ATOM 594 O O . ASP A 1 71 ? 0.573 -3.899 -19.003 1.00 89.56 71 ASP A O 1
ATOM 598 N N . ALA A 1 72 ? -0.983 -2.294 -18.896 1.00 91.62 72 ALA A N 1
ATOM 599 C CA . ALA A 1 72 ? -0.171 -1.233 -19.499 1.00 91.62 72 ALA A CA 1
ATOM 600 C C . ALA A 1 72 ? 1.222 -1.029 -18.843 1.00 91.62 72 ALA A C 1
ATOM 602 O O . ALA A 1 72 ? 2.238 -1.030 -19.558 1.00 91.62 72 ALA A O 1
ATOM 603 N N . PRO A 1 73 ? 1.357 -0.910 -17.502 1.00 88.94 73 PRO A N 1
ATOM 604 C CA . PRO A 1 73 ? 2.668 -0.796 -16.863 1.00 88.94 73 PRO A CA 1
ATOM 605 C C . PRO A 1 73 ? 3.478 -2.097 -16.941 1.00 88.94 73 PRO A C 1
ATOM 607 O O . PRO A 1 73 ? 4.709 -2.048 -16.991 1.00 88.94 73 PRO A O 1
ATOM 610 N N . ILE 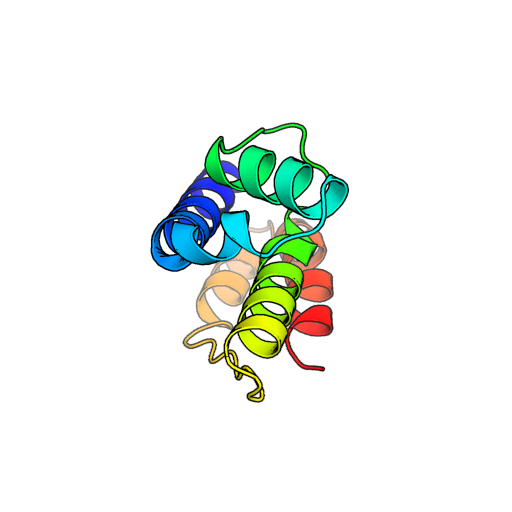A 1 74 ? 2.819 -3.260 -16.991 1.00 91.94 74 ILE A N 1
ATOM 611 C CA . ILE A 1 74 ? 3.482 -4.560 -17.173 1.00 91.94 74 ILE A CA 1
ATOM 612 C C . ILE A 1 74 ? 4.057 -4.664 -18.592 1.00 91.94 74 ILE A C 1
ATOM 614 O O . ILE A 1 74 ? 5.209 -5.070 -18.761 1.00 91.94 74 ILE A O 1
ATOM 618 N N . GLY A 1 75 ? 3.292 -4.241 -19.601 1.00 93.62 75 GLY A N 1
ATOM 619 C CA . GLY A 1 75 ? 3.722 -4.173 -20.995 1.00 93.62 75 GLY A CA 1
ATOM 620 C C . GLY A 1 75 ? 4.919 -3.244 -21.178 1.00 93.62 75 GLY A C 1
ATOM 621 O O . GLY A 1 75 ? 5.902 -3.628 -21.811 1.00 93.62 75 GLY A O 1
ATOM 622 N N . THR A 1 76 ? 4.891 -2.066 -20.551 1.00 93.06 76 THR A N 1
ATOM 623 C CA . THR A 1 76 ? 6.047 -1.154 -20.528 1.00 93.06 76 THR A CA 1
ATOM 624 C C . THR A 1 76 ? 7.262 -1.816 -19.873 1.00 93.06 76 THR A C 1
ATOM 626 O O . THR A 1 76 ? 8.357 -1.776 -20.426 1.00 93.06 76 THR A O 1
ATOM 629 N N . ALA A 1 77 ? 7.087 -2.492 -18.732 1.00 93.88 77 ALA A N 1
ATOM 630 C CA . ALA A 1 77 ? 8.185 -3.174 -18.045 1.00 93.88 77 ALA A CA 1
ATOM 631 C C . ALA A 1 77 ? 8.840 -4.276 -18.889 1.00 93.88 77 ALA A C 1
ATOM 633 O O . ALA A 1 77 ? 10.049 -4.494 -18.784 1.00 93.88 77 ALA A O 1
ATOM 634 N N . TYR A 1 78 ? 8.052 -4.961 -19.717 1.00 95.19 78 TYR A N 1
ATOM 635 C CA . TYR A 1 78 ? 8.547 -5.942 -20.676 1.00 95.19 78 TYR A CA 1
ATOM 636 C C . TYR A 1 78 ? 9.395 -5.297 -21.775 1.00 95.19 78 TYR A C 1
ATOM 638 O O . TYR A 1 78 ? 10.540 -5.704 -21.963 1.00 95.19 78 TYR A O 1
ATOM 646 N N . HIS A 1 79 ? 8.877 -4.260 -22.440 1.00 95.94 79 HIS A N 1
ATOM 647 C CA . HIS A 1 79 ? 9.588 -3.574 -23.527 1.00 95.94 79 HIS A CA 1
ATOM 648 C C . HIS A 1 79 ? 10.883 -2.901 -23.057 1.00 95.94 79 HIS A C 1
ATOM 650 O O . HIS A 1 79 ? 11.891 -2.935 -23.754 1.00 95.94 79 HIS A O 1
ATOM 656 N N . GLU A 1 80 ? 10.875 -2.348 -21.848 1.00 95.00 80 GLU A N 1
ATOM 657 C CA . GLU A 1 80 ? 12.009 -1.633 -21.258 1.00 95.00 80 GLU A CA 1
ATOM 658 C C . GLU A 1 80 ? 12.977 -2.552 -20.475 1.00 95.00 80 GLU A C 1
ATOM 660 O O . GLU A 1 80 ? 13.908 -2.081 -19.819 1.00 95.00 80 GLU A O 1
ATOM 665 N N . GLY A 1 81 ? 12.763 -3.875 -20.489 1.00 94.44 81 GLY A N 1
ATOM 666 C CA . GLY A 1 81 ? 13.705 -4.859 -19.938 1.00 94.44 81 GLY A CA 1
ATOM 667 C C . GLY A 1 81 ? 13.765 -4.962 -18.405 1.00 94.44 81 GLY A C 1
ATOM 668 O O . GLY A 1 81 ? 14.708 -5.542 -17.868 1.00 94.44 81 GLY A O 1
ATOM 669 N N . TYR A 1 82 ? 12.776 -4.436 -17.672 1.00 92.56 82 TYR A N 1
ATOM 670 C CA . TYR A 1 82 ? 12.702 -4.525 -16.201 1.00 92.56 82 TYR A CA 1
ATOM 671 C C . TYR A 1 82 ? 11.513 -5.343 -15.674 1.00 92.56 82 TYR A C 1
ATOM 673 O O . TYR A 1 82 ? 11.179 -5.265 -14.486 1.00 92.56 82 TYR A O 1
ATOM 681 N N . TYR A 1 83 ? 10.907 -6.167 -16.530 1.00 94.31 83 TYR A N 1
ATOM 682 C CA . TYR A 1 83 ? 9.754 -7.018 -16.228 1.00 94.31 83 TYR A CA 1
ATOM 683 C C . TYR A 1 83 ? 9.896 -7.805 -14.922 1.00 94.31 83 TYR A C 1
ATOM 685 O O . TYR A 1 83 ? 9.062 -7.662 -14.031 1.00 94.31 83 TYR A O 1
ATOM 693 N N . ASP A 1 84 ? 10.980 -8.566 -14.744 1.00 94.31 84 ASP A N 1
ATOM 694 C CA . ASP A 1 84 ? 11.165 -9.393 -13.544 1.00 94.31 84 ASP A CA 1
ATOM 695 C C . ASP A 1 84 ? 11.197 -8.559 -12.261 1.00 94.31 84 ASP A C 1
ATOM 697 O O . ASP A 1 84 ? 10.668 -8.960 -11.222 1.00 94.31 84 ASP A O 1
ATOM 701 N N . LYS A 1 85 ? 11.794 -7.365 -12.326 1.00 91.44 85 LYS A N 1
ATOM 702 C CA . LYS A 1 85 ? 11.856 -6.443 -11.190 1.00 91.44 85 LYS A CA 1
ATOM 703 C C . LYS A 1 85 ? 10.480 -5.861 -10.870 1.00 91.44 85 LYS A C 1
ATOM 705 O O . LYS A 1 85 ? 10.146 -5.750 -9.693 1.00 91.44 85 LYS A O 1
ATOM 710 N N . ALA A 1 86 ? 9.692 -5.513 -11.887 1.00 91.06 86 ALA A N 1
ATOM 711 C CA . ALA A 1 86 ? 8.318 -5.050 -11.706 1.00 91.06 86 ALA A CA 1
ATOM 712 C C . ALA A 1 86 ? 7.428 -6.166 -11.136 1.00 91.06 86 ALA A C 1
ATOM 714 O O . ALA A 1 86 ? 6.741 -5.962 -10.136 1.00 91.06 86 ALA A O 1
ATOM 715 N N . MET A 1 87 ? 7.507 -7.376 -11.694 1.00 92.81 87 MET A N 1
ATOM 716 C CA . MET A 1 87 ? 6.678 -8.509 -11.278 1.00 92.81 87 MET A CA 1
ATOM 717 C C . MET A 1 87 ? 7.019 -9.033 -9.883 1.00 92.81 87 MET A C 1
ATOM 719 O O . MET A 1 87 ? 6.115 -9.491 -9.186 1.00 92.81 87 MET A O 1
ATOM 723 N N . LYS A 1 88 ? 8.271 -8.901 -9.423 1.00 91.56 88 LYS A N 1
ATOM 724 C CA . LYS A 1 88 ? 8.640 -9.164 -8.019 1.00 91.56 88 LYS A CA 1
ATOM 725 C C . LYS A 1 88 ? 7.874 -8.288 -7.022 1.00 91.56 88 LYS A C 1
ATOM 727 O O . LYS A 1 88 ? 7.674 -8.718 -5.893 1.00 91.56 88 LYS A O 1
ATOM 732 N N . PHE A 1 89 ? 7.448 -7.091 -7.426 1.00 89.25 89 PHE A N 1
ATOM 733 C CA . PHE A 1 89 ? 6.643 -6.194 -6.594 1.00 89.25 89 PHE A CA 1
ATOM 734 C C . PHE A 1 89 ? 5.136 -6.351 -6.853 1.00 89.25 89 PHE A C 1
ATOM 736 O O . PHE A 1 89 ? 4.365 -6.511 -5.912 1.00 89.25 89 PHE A O 1
ATOM 743 N N . LEU A 1 90 ? 4.711 -6.341 -8.121 1.00 89.88 90 LEU A N 1
ATOM 744 C CA . LEU A 1 90 ? 3.291 -6.323 -8.493 1.00 89.88 90 LEU A CA 1
ATOM 745 C C . LEU A 1 90 ? 2.568 -7.639 -8.180 1.00 89.88 90 LEU A C 1
ATOM 747 O O . LEU A 1 90 ? 1.43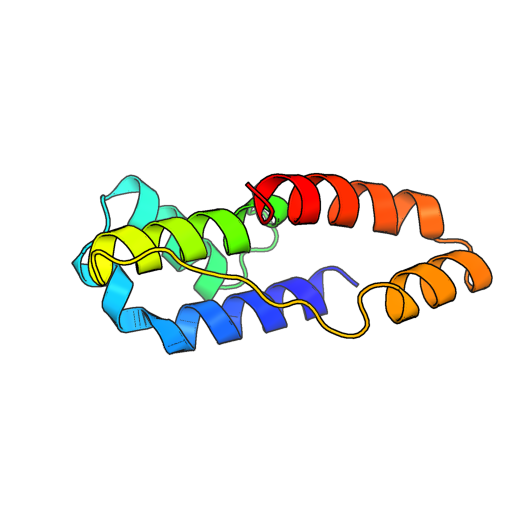4 -7.604 -7.711 1.00 89.88 90 LEU A O 1
ATOM 751 N N . ARG A 1 91 ? 3.208 -8.800 -8.395 1.00 89.88 91 ARG A N 1
ATOM 752 C CA . ARG A 1 91 ? 2.571 -10.107 -8.144 1.00 89.88 91 ARG A CA 1
ATOM 753 C C . ARG A 1 91 ? 2.088 -10.277 -6.704 1.00 89.88 91 ARG A C 1
ATOM 755 O O . ARG A 1 91 ? 0.907 -10.587 -6.545 1.00 89.88 91 ARG A O 1
ATOM 762 N N . PRO A 1 92 ? 2.938 -10.116 -5.668 1.00 89.06 92 PRO A N 1
ATOM 763 C CA . PRO A 1 92 ? 2.468 -10.266 -4.297 1.00 89.06 92 PRO A CA 1
ATOM 764 C C . PRO A 1 92 ? 1.403 -9.218 -3.960 1.00 89.06 92 PRO A C 1
ATOM 766 O O . PRO A 1 92 ? 0.370 -9.588 -3.420 1.00 89.06 92 PRO A O 1
ATOM 769 N N . MET A 1 93 ? 1.586 -7.958 -4.370 1.00 89.56 93 MET A N 1
ATOM 770 C CA . MET A 1 93 ? 0.616 -6.886 -4.116 1.00 89.56 93 MET A CA 1
ATOM 771 C C . MET A 1 93 ? -0.779 -7.209 -4.679 1.00 89.56 93 MET A C 1
ATOM 773 O O . MET A 1 93 ? -1.762 -7.170 -3.945 1.00 89.56 93 MET A O 1
ATOM 777 N N . PHE A 1 94 ? -0.886 -7.592 -5.956 1.00 88.94 94 PHE A N 1
ATOM 778 C CA . PHE A 1 94 ? -2.180 -7.940 -6.559 1.00 88.94 94 PHE A CA 1
ATOM 779 C C . PHE A 1 94 ? -2.783 -9.222 -5.976 1.00 88.94 94 PHE A C 1
ATOM 781 O O . PHE A 1 94 ? -3.991 -9.291 -5.774 1.00 88.94 94 PHE A O 1
ATOM 788 N N . SER A 1 95 ? -1.956 -10.221 -5.656 1.00 86.50 95 SER A N 1
ATOM 789 C CA . SER A 1 95 ? -2.434 -11.484 -5.068 1.00 86.50 95 SER A CA 1
ATOM 790 C C . SER A 1 95 ? -3.024 -11.304 -3.668 1.00 86.50 95 SER A C 1
ATOM 792 O O . SER A 1 95 ? -3.841 -12.114 -3.237 1.00 86.50 95 SER A O 1
ATOM 794 N N . LEU A 1 96 ? -2.578 -10.280 -2.940 1.00 86.00 96 LEU A N 1
ATOM 795 C CA . LEU A 1 96 ? -3.093 -9.934 -1.619 1.00 86.00 96 LEU A CA 1
ATOM 796 C C . LEU A 1 96 ? -4.387 -9.116 -1.698 1.00 86.00 96 LEU A C 1
ATOM 798 O O . LEU A 1 96 ? -5.272 -9.314 -0.876 1.00 86.00 96 LEU A O 1
ATOM 802 N N . LEU A 1 97 ? -4.513 -8.246 -2.704 1.00 84.06 97 LEU A N 1
ATOM 803 C CA . LEU A 1 97 ? -5.673 -7.366 -2.889 1.00 84.06 97 LEU A CA 1
ATOM 804 C C . LEU A 1 97 ? -6.939 -8.060 -3.395 1.00 84.06 97 LEU A C 1
ATOM 806 O O . LEU A 1 97 ? -8.035 -7.566 -3.163 1.00 84.06 97 LEU A O 1
ATOM 810 N N . LEU A 1 98 ? -6.792 -9.159 -4.132 1.00 68.06 98 LEU A N 1
ATOM 811 C CA . LEU A 1 98 ? -7.895 -9.834 -4.826 1.00 68.06 98 LEU A CA 1
ATOM 812 C C . LEU A 1 98 ? -8.503 -10.999 -4.019 1.00 68.06 98 LEU A C 1
ATOM 814 O O . LEU A 1 98 ? -9.032 -11.937 -4.617 1.00 68.06 98 LEU A O 1
ATOM 818 N N . LYS A 1 99 ? -8.382 -10.980 -2.687 1.00 59.41 99 LYS A N 1
ATOM 819 C CA . LYS A 1 99 ? -8.887 -12.038 -1.797 1.00 59.41 99 LYS A CA 1
ATOM 820 C C . LYS A 1 99 ? -10.250 -11.727 -1.194 1.00 59.41 99 LYS A C 1
ATOM 822 O O . LYS A 1 99 ? -10.525 -10.543 -0.915 1.00 59.41 99 LYS A O 1
#

pLDDT: mean 92.48, std 6.31, range [59.41, 98.31]